Protein AF-C4LCW9-F1 (afdb_monomer_lite)

Organism: Tolumonas auensis (strain DSM 9187 / NBRC 110442 / TA 4) (NCBI:txid595494)

pLDDT: mean 87.4, std 12.7, range [42.81, 96.0]

Structure (mmCIF, N/CA/C/O backbone):
data_AF-C4LCW9-F1
#
_entry.id   AF-C4LCW9-F1
#
loop_
_atom_site.group_PDB
_atom_site.id
_atom_site.type_symbol
_atom_site.label_atom_id
_atom_site.label_alt_id
_atom_site.label_comp_id
_atom_site.label_asym_id
_atom_site.label_entity_id
_atom_site.label_seq_id
_atom_site.pdbx_PDB_ins_code
_atom_site.Cartn_x
_atom_site.Cartn_y
_atom_site.Cartn_z
_atom_site.occupancy
_atom_site.B_iso_or_equiv
_atom_site.auth_seq_id
_atom_site.auth_comp_id
_atom_site.auth_asym_id
_atom_site.auth_atom_id
_atom_site.pdbx_PDB_model_num
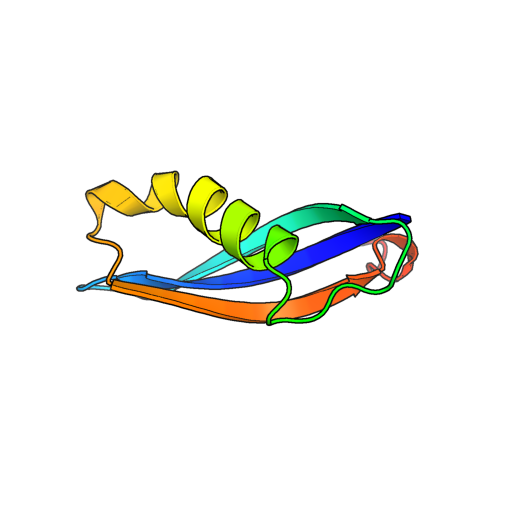ATOM 1 N N . MET A 1 1 ? 8.056 -4.979 -13.894 1.00 89.00 1 MET A N 1
ATOM 2 C CA . MET A 1 1 ? 8.846 -5.346 -12.682 1.00 89.00 1 MET A CA 1
ATOM 3 C C . MET A 1 1 ? 7.928 -5.453 -11.470 1.00 89.00 1 MET A C 1
ATOM 5 O O . MET A 1 1 ? 6.869 -4.847 -11.479 1.00 89.00 1 MET A O 1
ATOM 9 N N . LYS A 1 2 ? 8.292 -6.216 -10.432 1.00 91.44 2 LYS A N 1
ATOM 10 C CA . LYS A 1 2 ? 7.457 -6.386 -9.228 1.00 91.44 2 LYS A CA 1
ATOM 11 C C . LYS A 1 2 ? 7.977 -5.532 -8.072 1.00 91.44 2 LYS A C 1
ATOM 13 O O . LYS A 1 2 ? 9.174 -5.576 -7.792 1.00 91.44 2 LYS A O 1
ATOM 18 N N . TRP A 1 3 ? 7.088 -4.825 -7.383 1.00 93.56 3 TRP A N 1
ATOM 19 C CA . TRP A 1 3 ? 7.406 -3.881 -6.310 1.00 93.56 3 TRP A CA 1
ATOM 20 C C . TRP A 1 3 ? 6.574 -4.182 -5.064 1.00 93.56 3 TRP A C 1
ATOM 22 O O . TRP A 1 3 ? 5.361 -4.358 -5.163 1.00 93.56 3 TRP A O 1
ATOM 32 N N . TYR A 1 4 ? 7.217 -4.225 -3.900 1.00 94.38 4 TYR A N 1
ATOM 33 C CA . TYR A 1 4 ? 6.550 -4.245 -2.603 1.00 94.38 4 TYR A CA 1
ATOM 34 C C . TYR A 1 4 ? 6.185 -2.826 -2.198 1.00 94.38 4 TYR A C 1
ATOM 36 O O . TYR A 1 4 ? 7.049 -1.955 -2.114 1.00 94.38 4 TYR A O 1
ATOM 44 N N . VAL A 1 5 ? 4.909 -2.611 -1.911 1.00 94.88 5 VAL A N 1
ATOM 45 C CA . VAL A 1 5 ? 4.386 -1.351 -1.395 1.00 94.88 5 VAL A CA 1
ATOM 46 C C . VAL A 1 5 ? 3.939 -1.585 0.033 1.00 94.88 5 VAL A C 1
ATOM 48 O O . VAL A 1 5 ? 3.019 -2.365 0.269 1.00 94.88 5 VAL A O 1
ATOM 51 N N . THR A 1 6 ? 4.567 -0.893 0.978 1.00 95.50 6 THR A N 1
ATOM 52 C CA . THR A 1 6 ? 4.129 -0.869 2.376 1.00 95.50 6 THR A CA 1
ATOM 53 C C . THR A 1 6 ? 3.321 0.389 2.620 1.00 95.50 6 THR A C 1
ATOM 55 O O . THR A 1 6 ? 3.756 1.495 2.283 1.00 95.50 6 THR A O 1
ATOM 58 N N . TYR A 1 7 ? 2.156 0.237 3.232 1.00 95.06 7 TYR A N 1
ATOM 59 C CA . TYR A 1 7 ? 1.267 1.344 3.547 1.00 95.06 7 TYR A CA 1
ATOM 60 C C . TYR A 1 7 ? 0.730 1.244 4.974 1.00 95.06 7 TYR A C 1
ATOM 62 O O . TYR A 1 7 ? 0.648 0.166 5.558 1.00 95.06 7 TYR A O 1
ATOM 70 N N . GLU A 1 8 ? 0.356 2.397 5.517 1.00 95.00 8 GLU A N 1
ATOM 71 C CA . GLU A 1 8 ? -0.377 2.547 6.766 1.00 95.00 8 GLU A CA 1
ATOM 72 C C . GLU A 1 8 ? -1.833 2.895 6.435 1.00 95.00 8 GLU A C 1
ATOM 74 O O . GLU A 1 8 ? -2.110 3.877 5.742 1.00 95.00 8 GLU A O 1
ATOM 79 N N . CYS A 1 9 ? -2.767 2.088 6.927 1.00 93.56 9 CYS A N 1
ATOM 80 C CA . CYS A 1 9 ? -4.189 2.385 6.968 1.00 93.56 9 CYS A CA 1
ATOM 81 C C . CYS A 1 9 ? -4.528 2.950 8.345 1.00 93.56 9 CYS A C 1
ATOM 83 O O . CYS A 1 9 ? -4.445 2.249 9.357 1.00 93.56 9 CYS A O 1
ATOM 85 N N . ILE A 1 10 ? -4.923 4.217 8.384 1.00 92.12 10 ILE A N 1
ATOM 86 C CA . ILE A 1 10 ? -5.350 4.895 9.602 1.00 92.12 10 ILE A CA 1
ATOM 87 C C . ILE A 1 10 ? -6.866 4.774 9.689 1.00 92.12 10 ILE A C 1
ATOM 89 O O . ILE A 1 10 ? -7.599 5.246 8.817 1.00 92.12 10 ILE A O 1
ATOM 93 N N . THR A 1 11 ? -7.325 4.131 10.752 1.00 89.00 11 THR A N 1
ATOM 94 C CA . THR A 1 11 ? -8.742 3.999 11.089 1.00 89.00 11 THR A CA 1
ATOM 95 C C . THR A 1 11 ? -9.078 4.889 12.279 1.00 89.00 11 THR A C 1
ATOM 97 O O . THR A 1 11 ? -8.186 5.492 12.880 1.00 89.00 11 THR A O 1
ATOM 100 N N . ASN A 1 12 ? -10.355 4.969 12.645 1.00 84.75 12 ASN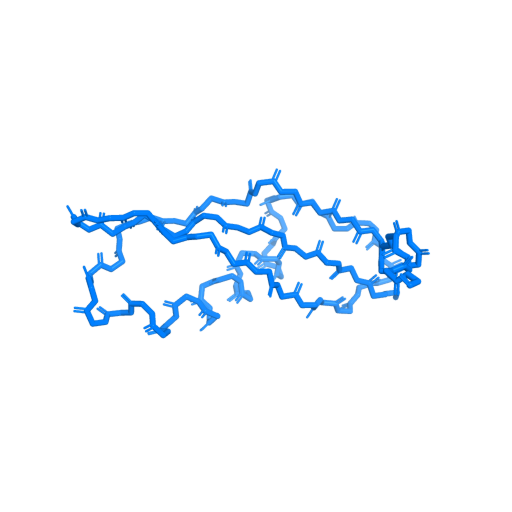 A N 1
ATOM 101 C CA . ASN A 1 12 ? -10.786 5.783 13.786 1.00 84.75 12 ASN A CA 1
ATOM 102 C C . ASN A 1 12 ? -10.169 5.331 15.119 1.00 84.75 12 ASN A C 1
ATOM 104 O O . ASN A 1 12 ? -9.970 6.154 16.010 1.00 84.75 12 ASN A O 1
ATOM 108 N N . ASN A 1 13 ? -9.854 4.040 15.246 1.00 83.19 13 ASN A N 1
ATOM 109 C CA . ASN A 1 13 ? -9.434 3.446 16.515 1.00 83.19 13 ASN A CA 1
ATOM 110 C C . ASN A 1 13 ? -7.962 3.021 16.520 1.00 83.19 13 ASN A C 1
ATOM 112 O O . ASN A 1 13 ? -7.351 2.945 17.584 1.00 83.19 13 ASN A O 1
ATOM 116 N N . GLN A 1 14 ? -7.389 2.722 15.350 1.00 90.25 14 GLN A N 1
ATOM 117 C CA . GLN A 1 14 ? -6.061 2.119 15.249 1.00 90.25 14 GLN A CA 1
ATOM 118 C C . GLN A 1 14 ? -5.387 2.341 13.892 1.00 90.25 14 GLN A C 1
ATOM 120 O O . GLN A 1 14 ? -6.007 2.755 12.910 1.00 90.25 14 GLN A O 1
ATOM 125 N N . LYS A 1 15 ? -4.090 2.040 13.843 1.00 92.69 15 LYS A N 1
ATOM 126 C CA . LYS A 1 15 ? -3.280 2.053 12.626 1.00 92.69 15 LYS A CA 1
ATOM 127 C C . LYS A 1 15 ? -2.912 0.629 12.246 1.00 92.69 15 LYS A C 1
ATOM 129 O O . LYS A 1 15 ? -2.411 -0.115 13.086 1.00 92.69 15 LYS A O 1
ATOM 134 N N . PHE A 1 16 ? -3.116 0.286 10.984 1.00 92.50 16 PHE A N 1
ATOM 135 C CA . PHE A 1 16 ? -2.691 -0.985 10.417 1.00 92.50 16 PHE A CA 1
ATOM 136 C C . PHE A 1 16 ? -1.592 -0.748 9.403 1.00 92.50 16 PHE A C 1
ATOM 138 O O . PHE A 1 16 ? -1.758 0.074 8.507 1.00 92.50 16 PHE A O 1
ATOM 145 N N . THR A 1 17 ? -0.503 -1.495 9.514 1.00 94.31 17 THR A N 1
ATOM 146 C CA . THR A 1 17 ? 0.549 -1.502 8.500 1.00 94.31 17 THR A CA 1
ATOM 147 C C . THR A 1 17 ? 0.465 -2.798 7.728 1.00 94.31 17 THR A C 1
ATOM 149 O O . THR A 1 17 ? 0.379 -3.869 8.327 1.00 94.31 17 THR A O 1
ATOM 152 N N . ASP A 1 18 ? 0.489 -2.697 6.407 1.00 94.38 18 ASP A N 1
ATOM 153 C CA . ASP A 1 18 ? 0.436 -3.862 5.541 1.00 94.38 18 ASP A CA 1
ATOM 154 C C . ASP A 1 18 ? 1.236 -3.639 4.259 1.00 94.38 18 ASP A C 1
ATOM 156 O O . ASP A 1 18 ? 1.570 -2.505 3.898 1.00 94.38 18 ASP A O 1
ATOM 160 N N . THR A 1 19 ? 1.533 -4.732 3.566 1.00 94.75 19 THR A N 1
ATOM 161 C CA . THR A 1 19 ? 2.344 -4.736 2.355 1.00 94.75 19 THR A CA 1
ATOM 162 C C . THR A 1 19 ? 1.637 -5.521 1.258 1.00 94.75 19 THR A C 1
ATOM 164 O O . THR A 1 19 ? 1.101 -6.601 1.490 1.00 94.75 19 THR A O 1
ATOM 167 N N . PHE A 1 20 ? 1.660 -4.994 0.037 1.00 94.00 20 PHE A N 1
ATOM 168 C CA . PHE A 1 20 ? 1.165 -5.687 -1.151 1.00 94.00 20 PHE A CA 1
ATOM 169 C C . PHE A 1 20 ? 2.168 -5.586 -2.298 1.00 94.00 20 PHE A C 1
ATOM 171 O O . PHE A 1 20 ? 3.091 -4.771 -2.274 1.00 94.00 20 PHE A O 1
ATOM 178 N N . LEU A 1 21 ? 1.995 -6.446 -3.299 1.00 94.75 21 LEU A N 1
ATOM 179 C CA . LEU A 1 21 ? 2.848 -6.494 -4.477 1.00 94.75 21 LEU A CA 1
ATOM 180 C C . LEU A 1 21 ? 2.131 -5.860 -5.669 1.00 94.75 21 LEU A C 1
ATOM 182 O O . LEU A 1 21 ? 0.984 -6.207 -5.951 1.00 94.75 21 LEU A O 1
ATOM 186 N N . ILE A 1 22 ? 2.822 -4.989 -6.399 1.00 93.94 22 ILE A N 1
ATOM 187 C CA . ILE A 1 22 ? 2.357 -4.468 -7.690 1.00 93.94 22 ILE A CA 1
ATOM 188 C C . ILE A 1 22 ? 3.331 -4.817 -8.799 1.00 93.94 22 ILE A C 1
ATOM 190 O O . ILE A 1 22 ? 4.529 -4.975 -8.567 1.00 93.94 22 ILE A O 1
ATOM 194 N N . GLU A 1 23 ? 2.811 -4.897 -10.017 1.00 93.44 23 GLU A N 1
ATOM 195 C CA . GLU A 1 23 ? 3.616 -5.031 -11.220 1.00 93.44 23 GLU A CA 1
ATOM 196 C C . GLU A 1 23 ? 3.589 -3.714 -11.999 1.00 93.44 23 GLU A C 1
ATOM 198 O O . GLU A 1 23 ? 2.521 -3.211 -12.343 1.00 93.44 23 GLU A O 1
ATOM 203 N N . ASN A 1 24 ? 4.764 -3.128 -12.215 1.00 91.00 24 ASN A N 1
ATOM 204 C CA . ASN A 1 24 ? 4.949 -1.898 -12.975 1.00 91.00 24 ASN A CA 1
ATOM 205 C C . ASN A 1 24 ? 6.312 -1.919 -13.679 1.00 91.00 24 ASN A C 1
ATOM 207 O O . ASN A 1 24 ? 7.296 -2.416 -13.120 1.00 91.00 24 ASN A O 1
ATOM 211 N N . ASP A 1 25 ? 6.371 -1.424 -14.910 1.00 89.62 25 ASP A N 1
ATOM 212 C CA . ASP A 1 25 ? 7.600 -1.399 -15.712 1.00 89.62 25 ASP A CA 1
ATOM 213 C C . ASP A 1 25 ? 8.565 -0.306 -15.256 1.00 89.62 25 ASP A C 1
ATOM 215 O O . ASP A 1 25 ? 9.777 -0.487 -15.346 1.00 89.62 25 ASP A O 1
ATOM 219 N N . ASN A 1 26 ? 8.027 0.779 -14.698 1.00 90.25 26 ASN A N 1
ATOM 220 C CA . ASN A 1 26 ? 8.798 1.874 -14.117 1.00 90.25 26 ASN A CA 1
ATOM 221 C C . ASN A 1 26 ? 8.776 1.813 -12.586 1.00 90.25 26 ASN A C 1
ATOM 223 O O . ASN A 1 26 ? 7.882 1.197 -11.999 1.00 90.25 26 ASN A O 1
ATOM 227 N N . GLU A 1 27 ? 9.746 2.481 -11.955 1.00 90.94 27 GLU A N 1
ATOM 228 C CA . GLU A 1 27 ? 9.770 2.692 -10.506 1.00 90.94 27 GLU A CA 1
ATOM 229 C C . GLU A 1 27 ? 8.526 3.474 -10.070 1.00 90.94 27 GLU A C 1
ATOM 231 O O . GLU A 1 27 ? 8.359 4.625 -10.486 1.00 90.94 27 GLU A O 1
ATOM 236 N N . PRO A 1 28 ? 7.629 2.860 -9.276 1.00 92.75 28 PRO A N 1
ATOM 237 C CA . PRO A 1 28 ? 6.426 3.527 -8.851 1.00 92.75 28 PRO A CA 1
ATOM 238 C C . PRO A 1 28 ? 6.717 4.502 -7.713 1.00 92.75 28 PRO A C 1
ATOM 240 O O . PRO A 1 28 ? 7.525 4.235 -6.823 1.00 92.75 28 PRO A O 1
ATOM 243 N N . THR A 1 29 ? 6.002 5.619 -7.704 1.00 93.69 29 THR A N 1
ATOM 244 C CA . THR A 1 29 ? 6.084 6.643 -6.663 1.00 93.69 29 THR A CA 1
ATOM 245 C C . THR A 1 29 ? 4.920 6.547 -5.678 1.00 93.69 29 THR A C 1
ATOM 247 O O . THR A 1 29 ? 3.875 5.958 -5.952 1.00 93.69 29 THR A O 1
ATOM 250 N N . GLN A 1 30 ? 5.064 7.173 -4.507 1.00 91.06 30 GLN A N 1
ATOM 251 C CA . GLN A 1 30 ? 4.024 7.178 -3.467 1.00 91.06 30 GLN A CA 1
ATOM 252 C C . GLN A 1 30 ? 2.720 7.875 -3.890 1.00 91.06 30 GLN A C 1
ATOM 254 O O . GLN A 1 30 ? 1.686 7.660 -3.260 1.00 91.06 30 GLN A O 1
ATOM 259 N N . ILE A 1 31 ? 2.772 8.716 -4.926 1.00 91.25 31 ILE A N 1
ATOM 260 C CA . ILE A 1 31 ? 1.623 9.461 -5.455 1.00 91.25 31 ILE A CA 1
ATOM 261 C C . ILE A 1 31 ? 1.082 8.859 -6.756 1.00 91.25 31 ILE A C 1
ATOM 263 O O . ILE A 1 31 ? 0.148 9.407 -7.343 1.00 91.25 31 ILE A O 1
ATOM 267 N N . ASP A 1 32 ? 1.646 7.738 -7.210 1.00 93.00 32 ASP A N 1
ATOM 268 C CA . ASP A 1 32 ? 1.164 7.069 -8.408 1.00 93.00 32 ASP A CA 1
ATOM 269 C C . ASP A 1 32 ? -0.260 6.570 -8.197 1.00 93.00 32 ASP A C 1
ATOM 271 O O . ASP A 1 32 ? -0.566 5.864 -7.233 1.00 93.00 32 ASP A O 1
ATOM 275 N N . GLN A 1 33 ? -1.132 6.869 -9.159 1.00 92.62 33 GLN A N 1
ATOM 276 C CA . GLN A 1 33 ? -2.530 6.445 -9.097 1.00 92.62 33 GLN A CA 1
ATOM 277 C C . GLN A 1 33 ? -2.669 4.926 -8.978 1.00 92.62 33 GLN A C 1
ATOM 279 O O . GLN A 1 33 ? -3.548 4.449 -8.267 1.00 92.62 33 GLN A O 1
ATOM 284 N N . LEU A 1 34 ? -1.788 4.160 -9.630 1.00 92.88 34 LEU A N 1
ATOM 285 C CA . LEU A 1 34 ? -1.773 2.702 -9.517 1.00 92.88 34 LEU A CA 1
ATOM 286 C C . LEU A 1 34 ? -1.517 2.256 -8.070 1.00 92.88 34 LEU A C 1
ATOM 288 O O . LEU A 1 34 ? -2.255 1.423 -7.550 1.00 92.88 34 LEU A O 1
ATOM 292 N N . VAL A 1 35 ? -0.504 2.834 -7.419 1.00 94.38 35 VAL A N 1
ATOM 293 C CA . VAL A 1 35 ? -0.130 2.526 -6.032 1.00 94.38 35 VAL A CA 1
ATOM 294 C C . VAL A 1 35 ? -1.271 2.881 -5.084 1.00 94.38 35 VAL A C 1
ATOM 296 O O . VAL A 1 35 ? -1.663 2.059 -4.257 1.00 94.38 35 VAL A O 1
ATOM 299 N N . LEU A 1 36 ? -1.838 4.081 -5.233 1.00 93.69 36 LEU A N 1
ATOM 300 C CA . LEU A 1 36 ? -2.930 4.562 -4.390 1.00 93.69 36 LEU A CA 1
ATOM 301 C C . LEU A 1 36 ? -4.194 3.710 -4.550 1.00 93.69 36 LEU A C 1
ATOM 303 O O . LEU A 1 36 ? -4.773 3.290 -3.551 1.00 93.69 36 LEU A O 1
ATOM 307 N N . ASN A 1 37 ? -4.588 3.389 -5.785 1.00 94.12 37 ASN A N 1
ATOM 308 C CA . ASN A 1 37 ? -5.767 2.563 -6.052 1.00 94.12 37 ASN A CA 1
ATOM 309 C C . ASN A 1 37 ? -5.612 1.151 -5.480 1.00 94.12 37 ASN A C 1
ATOM 311 O O . ASN A 1 37 ? -6.550 0.620 -4.886 1.00 94.12 37 ASN A O 1
ATOM 315 N N . GLN A 1 38 ? -4.428 0.554 -5.619 1.00 94.25 38 GLN A N 1
ATOM 316 C CA . GLN A 1 38 ? -4.148 -0.765 -5.054 1.00 94.25 38 GLN A CA 1
ATOM 317 C C . GLN A 1 38 ? -4.126 -0.734 -3.522 1.00 94.25 38 GLN A C 1
ATOM 319 O O . GLN A 1 38 ? -4.729 -1.598 -2.890 1.00 94.25 38 GLN A O 1
ATOM 324 N N . ALA A 1 39 ? -3.531 0.294 -2.909 1.00 93.75 39 ALA A N 1
ATOM 325 C CA . ALA A 1 39 ? -3.561 0.463 -1.457 1.00 93.75 39 ALA A CA 1
ATOM 326 C C . ALA A 1 39 ? -4.998 0.639 -0.938 1.00 93.75 39 ALA A C 1
ATOM 328 O O . ALA A 1 39 ? -5.370 0.028 0.063 1.00 93.75 39 ALA A O 1
ATOM 329 N N . MET A 1 40 ? -5.835 1.402 -1.652 1.00 91.81 40 MET A N 1
ATOM 330 C CA . MET A 1 40 ? -7.263 1.535 -1.352 1.00 91.81 40 MET A CA 1
ATOM 331 C C . MET A 1 40 ? -7.986 0.191 -1.423 1.00 91.81 40 MET A C 1
ATOM 333 O O . MET A 1 40 ? -8.650 -0.183 -0.458 1.00 91.81 40 MET A O 1
ATOM 337 N N . GLN A 1 41 ? -7.823 -0.567 -2.509 1.00 93.69 41 GLN A N 1
ATOM 338 C CA . GLN A 1 41 ? -8.436 -1.892 -2.649 1.00 93.69 41 GLN A CA 1
ATOM 339 C C .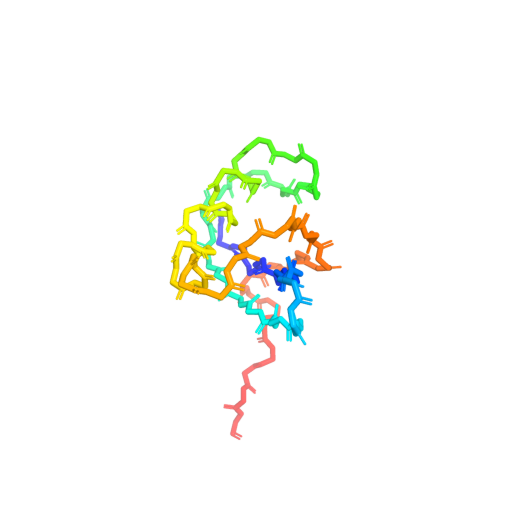 GLN A 1 41 ? -7.969 -2.861 -1.558 1.00 93.69 41 GLN A C 1
ATOM 341 O O . GLN A 1 41 ? -8.787 -3.534 -0.932 1.00 93.69 41 GLN A O 1
ATOM 346 N N . HIS A 1 42 ? -6.669 -2.890 -1.272 1.00 92.75 42 HIS A N 1
ATOM 347 C CA . HIS A 1 42 ? -6.105 -3.757 -0.244 1.00 92.75 42 HIS A CA 1
ATOM 348 C C . HIS A 1 42 ? -6.569 -3.362 1.168 1.00 92.75 42 HIS A C 1
ATOM 350 O O . HIS A 1 42 ? -6.774 -4.226 2.020 1.00 92.75 42 HIS A O 1
ATOM 356 N N . SER A 1 43 ? -6.815 -2.069 1.413 1.00 91.00 43 SER A N 1
ATOM 357 C CA . SER A 1 43 ? -7.326 -1.555 2.690 1.00 91.00 43 SER A CA 1
ATOM 358 C C . SER A 1 43 ? -8.790 -1.904 2.981 1.00 91.00 43 SER A C 1
ATOM 360 O O . SER A 1 43 ? -9.221 -1.747 4.121 1.00 91.00 43 SER A O 1
ATOM 362 N N . ILE A 1 44 ? -9.555 -2.429 2.009 1.00 90.19 44 ILE A N 1
ATOM 363 C CA . ILE A 1 44 ? -10.971 -2.804 2.202 1.00 90.19 44 ILE A CA 1
ATOM 364 C C . ILE A 1 44 ? -11.139 -3.821 3.339 1.00 90.19 44 ILE A C 1
ATOM 366 O O . ILE A 1 44 ? -12.146 -3.796 4.043 1.00 90.19 44 ILE A O 1
ATOM 370 N N . LYS A 1 45 ? -10.136 -4.666 3.600 1.00 89.00 45 LYS A N 1
ATOM 371 C CA . LYS A 1 45 ? -10.149 -5.592 4.746 1.00 89.00 45 LYS A CA 1
ATOM 372 C C . LYS A 1 45 ? -10.200 -4.896 6.113 1.00 89.00 45 LYS A C 1
ATOM 374 O O . LYS A 1 45 ? -10.609 -5.512 7.087 1.00 89.00 45 LYS A O 1
ATOM 379 N N . PHE A 1 46 ? -9.844 -3.613 6.167 1.00 87.94 46 PHE A N 1
ATOM 380 C CA . PHE A 1 46 ? -9.946 -2.749 7.344 1.00 87.94 46 PHE A CA 1
ATOM 381 C C . PHE A 1 46 ? -11.195 -1.851 7.309 1.00 87.94 46 PHE A C 1
ATOM 383 O O . PHE A 1 46 ? -11.367 -1.005 8.180 1.00 87.94 46 PHE A O 1
ATOM 390 N N . CYS A 1 47 ? -12.096 -2.013 6.330 1.00 83.44 47 CYS A N 1
ATOM 391 C CA . CYS A 1 47 ? -13.300 -1.184 6.200 1.00 83.44 47 CYS A CA 1
ATOM 392 C C . CYS A 1 47 ? -14.219 -1.286 7.427 1.00 83.44 47 CYS A C 1
ATOM 394 O O . CYS A 1 47 ? -14.765 -0.272 7.859 1.00 83.44 47 CYS A O 1
ATOM 396 N N . ALA A 1 48 ? -14.312 -2.472 8.037 1.00 84.00 48 ALA A N 1
ATOM 397 C CA . ALA A 1 48 ? -15.075 -2.693 9.268 1.00 84.00 48 ALA A CA 1
ATOM 398 C C . ALA A 1 48 ? -14.591 -1.828 10.451 1.00 84.00 48 ALA A C 1
ATOM 400 O O . ALA A 1 48 ? -15.377 -1.506 11.336 1.00 84.00 48 ALA A O 1
ATOM 401 N N . GLU A 1 49 ? -13.326 -1.405 10.434 1.00 83.88 49 GLU A N 1
ATOM 402 C CA . GLU A 1 49 ? -12.695 -0.579 11.471 1.00 83.88 49 GLU A CA 1
ATOM 403 C C . GLU A 1 49 ? -12.878 0.933 11.217 1.00 83.88 49 GLU A C 1
ATOM 405 O O . GLU A 1 49 ? -12.511 1.763 12.050 1.00 83.88 49 GLU A O 1
ATOM 410 N N . GLY A 1 50 ? -13.455 1.306 10.067 1.00 80.69 50 GLY A N 1
ATOM 411 C CA . GLY A 1 50 ? -13.642 2.691 9.634 1.00 80.69 50 GLY A CA 1
ATOM 412 C C . GLY A 1 50 ? -12.351 3.306 9.096 1.00 80.69 50 GLY A C 1
ATOM 413 O O . GLY A 1 50 ? -11.623 3.973 9.829 1.00 80.69 50 GLY A O 1
ATOM 414 N N . VAL A 1 51 ? -12.072 3.100 7.804 1.00 81.19 51 VAL A N 1
ATOM 415 C CA . VAL A 1 51 ? -10.895 3.665 7.115 1.00 81.19 51 VAL A CA 1
ATOM 416 C C . VAL A 1 51 ? -11.030 5.185 7.012 1.00 81.19 51 VAL A C 1
ATOM 418 O O . VAL A 1 51 ? -11.930 5.685 6.340 1.00 81.19 51 VAL A O 1
ATOM 421 N N . GLY A 1 52 ? -10.125 5.912 7.667 1.00 84.06 52 GLY A N 1
ATOM 422 C CA . GLY A 1 52 ? -10.056 7.372 7.618 1.00 84.06 52 GLY A CA 1
ATOM 423 C C . GLY A 1 52 ? -9.060 7.874 6.575 1.00 84.06 52 GLY A C 1
ATOM 424 O O . GLY A 1 52 ? -9.372 8.777 5.801 1.00 84.06 52 GLY A O 1
ATOM 425 N N . SER A 1 53 ? -7.860 7.289 6.528 1.00 90.56 53 SER A N 1
ATOM 426 C CA . SER A 1 53 ? -6.846 7.648 5.532 1.00 90.56 53 SER A CA 1
ATOM 427 C C . SER A 1 53 ? -5.854 6.520 5.257 1.00 90.56 53 SER A C 1
ATOM 429 O O . SER A 1 53 ? -5.719 5.571 6.027 1.00 90.56 53 SER A O 1
ATOM 431 N N . ILE A 1 54 ? -5.160 6.631 4.125 1.00 92.25 54 ILE A N 1
ATOM 432 C CA . ILE A 1 54 ? -4.128 5.694 3.680 1.00 92.25 54 ILE A CA 1
ATOM 433 C C . ILE A 1 54 ? -2.866 6.491 3.384 1.00 92.25 54 ILE A C 1
ATOM 435 O O . ILE A 1 54 ? -2.923 7.528 2.720 1.00 92.25 54 ILE A O 1
ATOM 439 N N . ARG A 1 55 ? -1.722 5.998 3.853 1.00 93.94 55 ARG A N 1
ATOM 440 C CA . ARG A 1 55 ? -0.413 6.600 3.608 1.00 93.94 55 ARG A CA 1
ATOM 441 C C . ARG A 1 55 ? 0.568 5.545 3.124 1.00 93.94 55 ARG A C 1
ATOM 443 O O . ARG A 1 55 ? 0.803 4.564 3.817 1.00 93.94 55 ARG A O 1
ATOM 450 N N . ILE A 1 56 ? 1.191 5.768 1.972 1.00 96.00 56 ILE A N 1
ATOM 451 C CA . ILE A 1 56 ? 2.289 4.917 1.505 1.00 96.00 56 ILE A CA 1
ATOM 452 C C . ILE A 1 56 ? 3.543 5.244 2.322 1.00 96.00 56 ILE A C 1
ATOM 454 O O . ILE A 1 56 ? 3.917 6.410 2.451 1.00 96.00 56 ILE A O 1
ATOM 458 N N . LEU A 1 57 ? 4.163 4.222 2.911 1.00 95.00 57 LEU A N 1
AT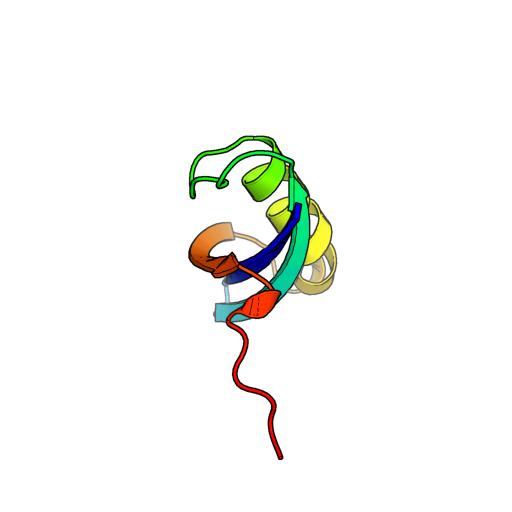OM 459 C CA . LEU A 1 57 ? 5.354 4.361 3.750 1.00 95.00 57 LEU A CA 1
ATOM 460 C C . LEU A 1 57 ? 6.627 4.085 2.955 1.00 95.00 57 LEU A C 1
ATOM 462 O O . LEU A 1 57 ? 7.579 4.860 3.020 1.00 95.00 57 LEU A O 1
ATOM 466 N N . SER A 1 58 ? 6.639 2.991 2.195 1.00 94.31 58 SER A N 1
ATOM 467 C CA . SER A 1 58 ? 7.789 2.585 1.395 1.00 94.31 58 SER A CA 1
ATOM 468 C C . SER A 1 58 ? 7.362 1.838 0.141 1.00 94.31 58 SER A C 1
ATOM 470 O O . SER A 1 58 ? 6.307 1.204 0.088 1.00 94.31 58 SER A O 1
ATOM 472 N N . ILE A 1 59 ? 8.211 1.937 -0.874 1.00 94.44 59 ILE A N 1
ATOM 473 C CA . ILE A 1 59 ? 8.127 1.184 -2.116 1.00 94.44 59 ILE A CA 1
ATOM 474 C C . ILE A 1 59 ? 9.515 0.588 -2.322 1.00 94.44 59 ILE A C 1
ATOM 476 O O . ILE A 1 59 ? 10.519 1.284 -2.163 1.00 94.44 59 ILE A O 1
ATOM 480 N N . SER A 1 60 ? 9.594 -0.707 -2.590 1.00 92.94 60 SER A N 1
ATOM 481 C CA . SER A 1 60 ? 10.871 -1.403 -2.750 1.00 92.94 60 SER A CA 1
ATOM 482 C C . SER A 1 60 ? 10.761 -2.437 -3.852 1.00 92.94 60 SER A C 1
ATOM 484 O O . SER A 1 60 ? 9.741 -3.115 -3.981 1.00 92.94 60 SER A O 1
ATOM 486 N N . LEU A 1 61 ? 11.802 -2.564 -4.669 1.00 91.31 61 LEU A N 1
ATOM 487 C CA . LEU A 1 61 ? 11.833 -3.570 -5.718 1.00 91.31 61 LEU A CA 1
ATOM 488 C C . LEU A 1 61 ? 11.789 -4.961 -5.075 1.00 91.31 61 LEU A C 1
ATOM 490 O O . LEU A 1 61 ? 12.492 -5.243 -4.109 1.00 91.31 61 LEU A O 1
ATOM 494 N N . SER A 1 62 ? 10.958 -5.855 -5.605 1.00 85.06 62 SER A N 1
ATOM 495 C CA . SER A 1 62 ? 10.790 -7.199 -5.030 1.00 85.06 62 SER A CA 1
ATOM 496 C C . SER A 1 62 ? 12.050 -8.062 -5.070 1.00 85.06 62 SER A C 1
ATOM 498 O O . SER A 1 62 ? 12.147 -9.024 -4.314 1.00 85.06 62 SER A O 1
ATOM 500 N N . GLN A 1 63 ? 13.011 -7.702 -5.921 1.00 70.06 63 GLN A N 1
ATOM 501 C CA . GLN A 1 63 ? 14.320 -8.345 -6.015 1.00 70.06 63 GLN A CA 1
ATOM 502 C C . GLN A 1 63 ? 15.280 -7.917 -4.890 1.00 70.06 63 GLN A C 1
ATOM 504 O O . GLN A 1 63 ? 16.221 -8.652 -4.615 1.00 70.06 63 GLN A O 1
ATOM 509 N N . ASP A 1 64 ? 15.008 -6.795 -4.211 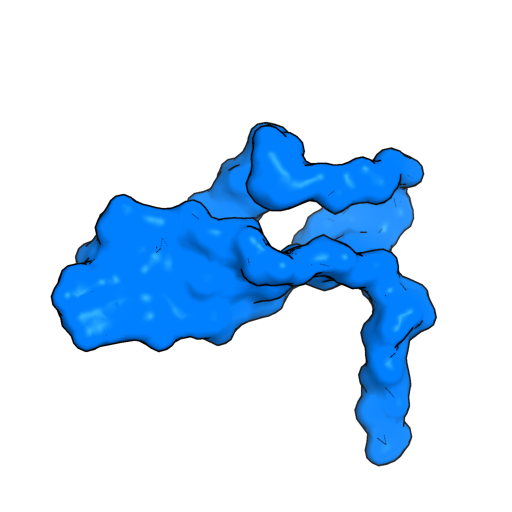1.00 59.84 64 ASP A N 1
ATOM 510 C CA . ASP A 1 64 ? 15.769 -6.287 -3.058 1.00 59.84 64 ASP A CA 1
ATOM 511 C C . ASP A 1 64 ? 15.149 -6.685 -1.708 1.00 59.84 64 ASP A C 1
ATOM 513 O O . ASP A 1 64 ? 15.627 -6.274 -0.648 1.00 59.84 64 ASP A O 1
ATOM 517 N N . ALA A 1 65 ? 14.077 -7.485 -1.706 1.00 52.91 65 ALA A N 1
ATOM 518 C CA . ALA A 1 65 ? 13.549 -8.019 -0.459 1.00 52.91 65 ALA A CA 1
ATOM 519 C C . ALA A 1 65 ? 14.604 -8.953 0.162 1.00 52.91 65 ALA A C 1
ATOM 521 O O . ALA A 1 65 ? 15.031 -9.898 -0.510 1.00 52.91 65 ALA A O 1
ATOM 522 N N . PRO A 1 66 ? 15.034 -8.728 1.420 1.00 47.38 66 PRO A N 1
ATOM 523 C CA . PRO A 1 66 ? 15.963 -9.631 2.074 1.00 47.38 66 PRO A CA 1
ATOM 524 C C . PRO A 1 66 ? 15.319 -11.014 2.091 1.00 47.38 66 PRO A C 1
ATOM 526 O O . PRO A 1 66 ? 14.256 -11.206 2.684 1.00 47.38 66 PRO A O 1
ATOM 529 N N . GLN A 1 67 ? 15.950 -11.966 1.399 1.00 46.09 67 GLN A N 1
ATOM 530 C CA . GLN A 1 67 ? 15.645 -13.377 1.564 1.00 46.09 67 GLN A CA 1
ATOM 531 C C . GLN A 1 67 ? 15.808 -13.672 3.055 1.00 46.09 67 GLN A C 1
ATOM 533 O O . GLN A 1 67 ? 16.922 -13.658 3.577 1.00 46.09 67 GLN A O 1
ATOM 538 N N . GLN A 1 68 ? 14.689 -13.851 3.755 1.00 46.03 6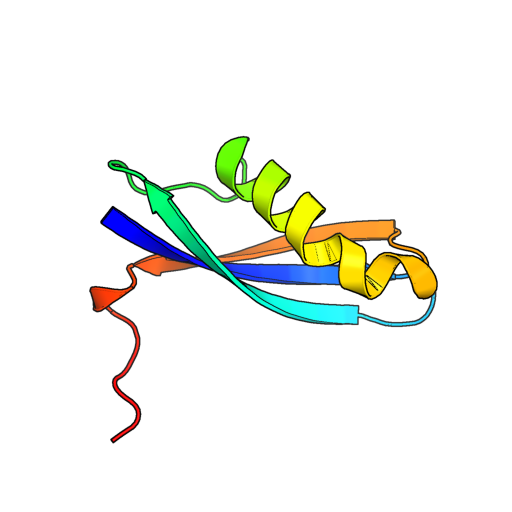8 GLN A N 1
ATOM 539 C CA . GLN A 1 68 ? 14.693 -14.454 5.079 1.00 46.03 68 GLN A CA 1
ATOM 540 C C . GLN A 1 68 ? 15.191 -15.889 4.861 1.00 46.03 68 GLN A C 1
ATOM 542 O O . GLN A 1 68 ? 14.455 -16.715 4.320 1.00 46.03 68 GLN A O 1
ATOM 547 N N . TYR A 1 69 ? 16.479 -16.108 5.141 1.00 42.81 69 TYR A N 1
ATOM 548 C CA . TYR A 1 69 ? 17.117 -17.423 5.219 1.00 42.81 69 TYR A CA 1
ATOM 549 C C . TYR A 1 69 ? 16.706 -18.131 6.508 1.00 42.81 69 TYR A C 1
ATOM 551 O O . TYR A 1 69 ? 16.618 -17.438 7.548 1.00 42.81 69 TYR A O 1
#

Radius of gyration: 12.55 Å; chains: 1; bounding box: 32×27×32 Å

Secondary structure (DSSP, 8-state):
-EEEEEEEEEESS-EEEEEEEEE-SS---TT-HHHHHHHHHHHGGGGGG-EEEEEEEEEEEGGGS----

Sequence (69 aa):
MKWYVTYECITNNQKFTDTFLIENDNEPTQIDQLVLNQAMQHSIKFCAEGVGSIRILSISLSQDAPQQY

Foldseek 3Di:
DKKKWWKWFDFPPDIDIDIDIDDDPDQDDQPDPVNVVVQVVVCVVCVVRHGDDMGTDDMGHPVPDPPPD